Protein AF-A0A3D2R0N9-F1 (afdb_monomer_lite)

Foldseek 3Di:
DDDPVPDDDDPDDDQADWDWAFDPVPPRDIDIDGNVRVCVVPDDAAEDQDLVRCVVVVDDFQDWHAYPVGDIDTRD

Secondary structure (DSSP, 8-state):
---GGGSPPPSS--TT-EEEEEETTTTTEEEEEEHHHHHHHH--PPB-SSHHHHHHTTPPTT-EEE-TTS-EEE--

Structure (mmCIF, N/CA/C/O backbone):
data_AF-A0A3D2R0N9-F1
#
_entry.id   AF-A0A3D2R0N9-F1
#
loop_
_atom_site.group_PDB
_atom_site.id
_atom_site.type_symbol
_atom_site.label_atom_id
_atom_site.label_alt_id
_atom_site.label_comp_id
_atom_site.label_asym_id
_atom_site.label_entity_id
_atom_site.label_seq_id
_atom_site.pdbx_PDB_ins_code
_atom_site.Cartn_x
_atom_site.Cartn_y
_atom_site.Cartn_z
_atom_site.occupancy
_atom_site.B_iso_or_equiv
_atom_site.auth_seq_id
_atom_site.auth_comp_id
_atom_site.auth_asym_id
_atom_site.auth_atom_id
_atom_site.pdbx_PDB_model_num
ATOM 1 N N . MET A 1 1 ? -17.075 1.628 27.125 1.00 76.19 1 MET A N 1
ATOM 2 C CA . MET A 1 1 ? -17.079 0.919 25.824 1.00 76.19 1 MET A CA 1
ATOM 3 C C . MET A 1 1 ? -17.280 -0.571 26.045 1.00 76.19 1 MET A C 1
ATOM 5 O O . MET A 1 1 ? -16.797 -1.079 27.050 1.00 76.19 1 MET A O 1
ATOM 9 N N . GLY A 1 2 ? -17.962 -1.261 25.124 1.00 87.44 2 GLY A N 1
ATOM 10 C CA . GLY A 1 2 ? -18.000 -2.728 25.104 1.00 87.44 2 GLY A CA 1
ATOM 11 C C . GLY A 1 2 ? -16.613 -3.320 24.833 1.00 87.44 2 GLY A C 1
ATOM 12 O O . GLY A 1 2 ? -15.740 -2.640 24.285 1.00 87.44 2 GLY A O 1
ATOM 13 N N . LYS A 1 3 ? -16.388 -4.578 25.235 1.00 91.12 3 LYS A N 1
ATOM 14 C CA . LYS A 1 3 ? -15.139 -5.289 24.914 1.00 91.12 3 LYS A CA 1
ATOM 15 C C . LYS A 1 3 ? -15.019 -5.412 23.395 1.00 91.12 3 LYS A C 1
ATOM 17 O O . LYS A 1 3 ? -16.019 -5.690 22.740 1.00 91.12 3 LYS A O 1
ATOM 22 N N . ILE A 1 4 ? -13.818 -5.271 22.831 1.00 84.69 4 ILE A N 1
ATOM 23 C CA . ILE A 1 4 ? -13.639 -5.334 21.368 1.00 84.69 4 ILE A CA 1
ATOM 24 C C . ILE A 1 4 ? -14.164 -6.642 20.754 1.00 84.69 4 ILE A C 1
ATOM 26 O O . ILE A 1 4 ? -14.727 -6.638 19.668 1.00 84.69 4 ILE A O 1
ATOM 30 N N . SER A 1 5 ? -14.098 -7.737 21.515 1.00 89.44 5 SER A N 1
ATOM 31 C CA . SER A 1 5 ? -14.624 -9.056 21.150 1.00 89.44 5 SER A CA 1
ATOM 32 C C . SER A 1 5 ? -16.156 -9.153 21.102 1.00 89.44 5 SER A C 1
ATOM 34 O O . SER A 1 5 ? -16.675 -10.214 20.780 1.00 89.44 5 SER A O 1
ATOM 36 N N . THR A 1 6 ? -16.884 -8.100 21.489 1.00 93.25 6 THR A N 1
ATOM 37 C CA . THR A 1 6 ? -18.360 -8.067 21.481 1.00 93.25 6 THR A CA 1
ATOM 38 C C . THR A 1 6 ? -18.938 -7.316 20.285 1.00 93.25 6 THR A C 1
ATOM 40 O O . THR A 1 6 ? -20.145 -7.372 20.069 1.00 93.25 6 THR A O 1
ATOM 43 N N . TYR A 1 7 ? -18.102 -6.633 19.495 1.00 87.38 7 TYR A N 1
ATOM 44 C CA . TYR A 1 7 ? -18.546 -6.012 18.250 1.00 87.38 7 TYR A CA 1
ATOM 45 C C . TYR A 1 7 ? -18.732 -7.075 17.161 1.00 87.38 7 TYR A C 1
ATOM 47 O O . TYR A 1 7 ? -17.962 -8.032 17.072 1.00 87.38 7 TY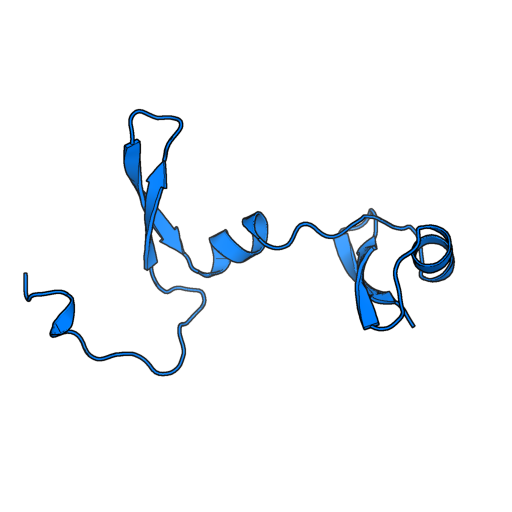R A O 1
ATOM 55 N N . SER A 1 8 ? -19.756 -6.902 16.325 1.00 88.69 8 SER A N 1
ATOM 56 C CA . SER A 1 8 ? -19.999 -7.775 15.177 1.00 88.69 8 SER A CA 1
ATOM 57 C C . SER A 1 8 ? -18.841 -7.691 14.185 1.00 88.69 8 SER A C 1
ATOM 59 O O . SER A 1 8 ? -18.436 -6.594 13.798 1.00 88.69 8 SER A O 1
ATOM 61 N N . VAL A 1 9 ? -18.352 -8.842 13.725 1.00 84.50 9 VAL A N 1
ATOM 62 C CA . VAL A 1 9 ? -17.383 -8.903 12.628 1.00 84.50 9 VAL A CA 1
ATOM 63 C C . VAL A 1 9 ? -18.107 -8.556 11.327 1.00 84.50 9 VAL A C 1
ATOM 65 O O . VAL A 1 9 ? -19.020 -9.269 10.914 1.00 84.50 9 VAL A O 1
ATOM 68 N N . LEU A 1 10 ? -17.712 -7.455 10.687 1.00 81.50 10 LEU A N 1
ATOM 69 C CA . LEU A 1 10 ? -18.123 -7.143 9.319 1.00 81.50 10 LEU A CA 1
ATOM 70 C C . LEU A 1 10 ? -17.446 -8.121 8.352 1.00 81.50 10 LEU A C 1
ATOM 72 O O . LEU A 1 10 ? -16.239 -8.337 8.430 1.00 81.50 10 LEU A O 1
ATOM 76 N N . SER A 1 11 ? -18.216 -8.701 7.428 1.00 83.00 11 SER A N 1
ATOM 77 C CA . SER A 1 11 ? -17.706 -9.666 6.443 1.00 83.00 11 SER A CA 1
ATOM 78 C C . SER A 1 11 ? -16.788 -9.038 5.391 1.00 83.00 11 SER A C 1
ATOM 80 O O . SER A 1 11 ? -15.994 -9.741 4.773 1.00 83.00 11 SER A O 1
ATOM 82 N N . THR A 1 12 ? -16.906 -7.727 5.175 1.00 87.62 12 THR A N 1
ATOM 83 C CA . THR A 1 12 ? -16.146 -6.982 4.166 1.00 87.62 12 THR A CA 1
ATOM 84 C C . THR A 1 12 ? -15.920 -5.558 4.659 1.00 87.62 12 THR A C 1
ATOM 86 O O . THR A 1 12 ? -16.886 -4.797 4.741 1.00 87.62 12 THR A O 1
ATOM 89 N N . PRO A 1 13 ? -14.676 -5.193 4.995 1.00 89.00 13 PRO A N 1
ATOM 90 C CA . PRO A 1 13 ? -14.333 -3.821 5.339 1.00 89.00 13 PRO A CA 1
ATOM 91 C C . PRO A 1 13 ? -14.520 -2.866 4.151 1.00 89.00 13 PRO A C 1
ATOM 93 O O . PRO A 1 13 ? -14.384 -3.263 2.992 1.00 89.00 13 PRO A O 1
ATOM 96 N N . THR A 1 14 ? -14.794 -1.597 4.436 1.00 91.50 14 THR A N 1
ATOM 97 C CA . THR A 1 14 ? -14.908 -0.516 3.449 1.00 91.50 14 THR A CA 1
ATOM 98 C C . THR A 1 14 ? -13.699 0.415 3.508 1.00 91.50 14 THR A C 1
ATOM 100 O O . THR A 1 14 ? -13.063 0.565 4.547 1.00 91.50 14 THR A O 1
ATOM 103 N N . ALA A 1 15 ? -13.387 1.100 2.404 1.00 90.19 15 ALA A N 1
ATOM 104 C CA . ALA A 1 15 ? -12.247 2.023 2.327 1.00 90.19 15 ALA A CA 1
ATOM 105 C C . ALA A 1 15 ? -12.288 3.144 3.393 1.00 90.19 15 ALA A C 1
ATOM 107 O O . ALA A 1 15 ? -11.246 3.640 3.825 1.00 90.19 15 ALA A O 1
ATOM 108 N N . THR A 1 16 ? -13.491 3.510 3.844 1.00 91.44 16 THR A N 1
ATOM 109 C CA . THR A 1 16 ? -13.741 4.538 4.862 1.00 91.44 16 THR A CA 1
ATOM 110 C C . THR A 1 16 ? -13.661 4.033 6.303 1.00 91.44 16 THR A C 1
ATOM 112 O O . THR A 1 16 ? -13.707 4.850 7.225 1.00 91.44 16 THR A O 1
ATOM 115 N N . ASP A 1 17 ? -13.548 2.720 6.523 1.00 91.94 17 ASP A N 1
ATOM 116 C CA . ASP A 1 17 ? -13.430 2.164 7.870 1.00 91.94 17 ASP A CA 1
ATOM 117 C C . ASP A 1 17 ? -12.135 2.636 8.536 1.00 91.94 17 ASP A C 1
ATOM 119 O O . ASP A 1 17 ? -11.086 2.773 7.896 1.00 91.94 17 ASP A O 1
ATOM 123 N N . LYS A 1 18 ? -12.213 2.881 9.848 1.00 91.88 18 LYS A N 1
ATOM 124 C CA . LYS A 1 18 ? -11.069 3.325 10.643 1.00 91.88 18 LYS A CA 1
ATOM 125 C C . LYS A 1 18 ? -10.306 2.145 11.227 1.00 91.88 18 LYS A C 1
ATOM 127 O O . LYS A 1 18 ? -10.890 1.294 11.893 1.00 91.88 18 LYS A O 1
ATOM 132 N N . LEU A 1 19 ? -8.988 2.163 11.058 1.00 89.75 19 LEU A N 1
ATOM 133 C CA . LEU A 1 19 ? -8.054 1.325 11.797 1.00 89.75 19 LEU A CA 1
ATOM 134 C C . LEU A 1 19 ? -7.320 2.167 12.831 1.00 89.75 19 LEU A C 1
ATOM 136 O O . LEU A 1 19 ? -6.970 3.323 12.593 1.00 89.75 19 LEU A O 1
ATOM 140 N N . ILE A 1 20 ? -7.075 1.561 13.986 1.00 91.06 20 ILE A N 1
ATOM 141 C CA . ILE A 1 20 ? -6.245 2.146 15.031 1.00 91.06 20 ILE A CA 1
ATOM 142 C C . ILE A 1 20 ? -4.849 1.562 14.881 1.00 91.06 20 ILE A C 1
ATOM 144 O O . ILE A 1 20 ? -4.686 0.343 14.882 1.00 91.06 20 ILE A O 1
ATOM 148 N N . GLY A 1 21 ? -3.857 2.432 14.744 1.00 89.38 21 GLY A N 1
ATOM 149 C CA . GLY A 1 21 ? -2.453 2.047 14.700 1.00 89.38 21 GLY A CA 1
ATOM 150 C C . GLY A 1 21 ? -1.621 2.871 15.672 1.00 89.38 21 GLY A C 1
ATOM 151 O O . GLY A 1 21 ? -2.116 3.798 16.319 1.00 89.38 21 GLY A O 1
ATOM 152 N N . THR A 1 22 ? -0.341 2.532 15.749 1.00 91.94 22 THR A N 1
ATOM 153 C CA . THR A 1 22 ? 0.629 3.192 16.620 1.00 91.94 22 THR A CA 1
ATOM 154 C C . THR A 1 22 ? 1.781 3.717 15.781 1.00 91.94 22 THR A C 1
ATOM 156 O O . THR A 1 22 ? 2.382 2.961 15.019 1.00 91.94 22 THR A O 1
ATOM 159 N N . ASP A 1 23 ? 2.090 5.004 15.915 1.00 84.06 23 ASP A N 1
ATOM 160 C CA . ASP A 1 23 ? 3.263 5.594 15.280 1.00 84.06 23 ASP A CA 1
ATOM 161 C C . ASP A 1 23 ? 4.509 5.320 16.124 1.00 84.06 23 ASP A C 1
ATOM 163 O O . ASP A 1 23 ? 4.718 5.922 17.177 1.00 84.06 23 ASP A O 1
ATOM 167 N N . VAL A 1 24 ? 5.352 4.411 15.640 1.00 83.12 24 VAL A N 1
ATOM 168 C CA . VAL A 1 24 ? 6.594 4.012 16.315 1.00 83.12 24 VAL A CA 1
ATOM 169 C C . VAL A 1 24 ? 7.679 5.095 16.295 1.00 83.12 24 VAL A C 1
ATOM 171 O O . VAL A 1 24 ? 8.679 4.968 16.995 1.00 83.12 24 VAL A O 1
ATOM 174 N N . THR A 1 25 ? 7.504 6.159 15.508 1.00 84.25 25 THR A N 1
ATOM 175 C CA . THR A 1 25 ? 8.481 7.247 15.357 1.00 84.25 25 THR A CA 1
ATOM 176 C C . THR A 1 25 ? 8.165 8.455 16.237 1.00 84.25 25 THR A C 1
ATOM 178 O O . THR A 1 25 ? 9.085 9.157 16.656 1.00 84.25 25 THR A O 1
ATOM 181 N N . THR A 1 26 ? 6.892 8.666 16.592 1.00 80.25 26 THR A N 1
ATOM 182 C CA . THR A 1 26 ? 6.450 9.738 17.498 1.00 80.25 26 THR A CA 1
ATOM 183 C C . THR A 1 26 ? 5.927 9.168 18.812 1.00 80.25 26 THR A C 1
ATOM 185 O O . THR A 1 26 ? 4.740 9.224 19.112 1.00 80.25 26 THR A O 1
ATOM 188 N N . ASN A 1 27 ? 6.829 8.603 19.622 1.00 86.75 27 ASN A N 1
ATOM 189 C CA . ASN A 1 27 ? 6.534 8.180 20.999 1.00 86.75 27 ASN A CA 1
ATOM 190 C C . ASN A 1 27 ? 5.372 7.169 21.134 1.00 86.75 27 ASN A C 1
ATOM 192 O O . ASN A 1 27 ? 4.642 7.183 22.124 1.00 86.75 27 ASN A O 1
ATOM 196 N N . ASN A 1 28 ? 5.188 6.285 20.150 1.00 87.38 28 ASN A N 1
ATOM 197 C CA . ASN A 1 28 ? 4.106 5.297 20.144 1.00 87.38 28 ASN A CA 1
ATOM 198 C C . ASN A 1 28 ? 2.706 5.928 20.281 1.00 87.38 28 ASN A C 1
ATOM 200 O O . ASN A 1 28 ? 1.815 5.374 20.932 1.00 87.38 28 ASN A O 1
ATOM 204 N N . GLU A 1 29 ? 2.490 7.090 19.662 1.00 92.69 29 GLU A N 1
ATOM 205 C CA . GLU A 1 29 ? 1.181 7.739 19.627 1.00 92.69 29 GLU A CA 1
ATOM 206 C C . GLU A 1 29 ? 0.135 6.869 18.920 1.00 92.69 29 GLU A C 1
ATOM 208 O O . GLU A 1 29 ? 0.374 6.307 17.849 1.00 92.69 29 GLU A O 1
ATOM 213 N N . THR A 1 30 ? -1.066 6.798 19.498 1.00 92.94 30 THR A N 1
ATOM 214 C CA . THR A 1 30 ? -2.211 6.142 18.855 1.00 92.94 30 THR A CA 1
ATOM 215 C C . THR A 1 30 ? -2.793 7.057 17.782 1.00 92.94 30 THR A C 1
ATOM 217 O O . THR A 1 30 ? -3.218 8.173 18.081 1.00 92.94 30 THR A O 1
ATOM 220 N N . LYS A 1 31 ? -2.855 6.580 16.536 1.00 90.31 31 LYS A N 1
ATOM 221 C CA . LYS A 1 31 ? -3.399 7.319 15.388 1.00 90.31 31 LYS A CA 1
ATOM 222 C C . LYS A 1 31 ? -4.543 6.547 14.735 1.00 90.31 31 LYS A C 1
ATOM 224 O O . LYS A 1 31 ? -4.586 5.317 14.756 1.00 90.31 31 LYS A O 1
ATOM 229 N N . ASN A 1 32 ? -5.484 7.297 14.164 1.00 92.38 32 ASN A N 1
ATOM 230 C CA . ASN A 1 32 ? -6.562 6.748 13.347 1.00 92.38 32 ASN A CA 1
ATOM 231 C C . ASN A 1 32 ? -6.143 6.794 11.875 1.00 92.38 32 ASN A C 1
ATOM 233 O O . ASN A 1 32 ? -5.784 7.862 11.383 1.00 92.38 32 ASN A O 1
ATOM 237 N N . PHE A 1 33 ? -6.268 5.672 11.179 1.00 90.88 33 PHE A N 1
ATOM 238 C CA . PHE A 1 33 ? -6.032 5.531 9.743 1.00 90.88 33 PHE A CA 1
ATOM 239 C C . PHE A 1 33 ? -7.322 5.093 9.057 1.00 90.88 33 PHE A C 1
ATOM 241 O O . PHE A 1 33 ? -8.183 4.493 9.697 1.00 90.88 33 PHE A O 1
ATOM 248 N N . THR A 1 34 ? -7.467 5.367 7.765 1.00 93.25 34 THR A N 1
ATOM 249 C CA . THR A 1 34 ? -8.503 4.725 6.944 1.00 93.25 34 THR A CA 1
ATOM 250 C C . THR A 1 34 ? -7.920 3.493 6.261 1.00 93.25 34 THR A C 1
ATOM 252 O O . THR A 1 34 ? -6.715 3.452 5.997 1.00 93.25 34 THR A O 1
ATOM 255 N N . ILE A 1 35 ? -8.750 2.500 5.933 1.00 90.50 35 ILE A N 1
ATOM 256 C CA . ILE A 1 35 ? -8.305 1.361 5.107 1.00 90.50 35 ILE A CA 1
ATOM 257 C C . ILE A 1 35 ? -7.686 1.847 3.793 1.00 90.50 35 ILE A C 1
ATOM 259 O O . ILE A 1 35 ? -6.641 1.345 3.388 1.00 90.50 35 ILE A O 1
ATOM 263 N N . ASP A 1 36 ? -8.278 2.871 3.177 1.00 89.88 36 ASP A N 1
ATOM 264 C CA . ASP A 1 36 ? -7.751 3.498 1.962 1.00 89.88 36 ASP A CA 1
ATOM 265 C C . ASP A 1 36 ? -6.301 3.988 2.126 1.00 89.88 36 ASP A C 1
ATOM 267 O O . ASP A 1 36 ? -5.427 3.687 1.314 1.00 89.88 36 ASP A O 1
ATOM 271 N N . SER A 1 37 ? -6.001 4.649 3.250 1.00 87.00 37 SER A N 1
ATOM 272 C CA . SER A 1 37 ? -4.654 5.158 3.533 1.00 87.00 37 SER A CA 1
ATOM 273 C C . SER A 1 37 ? -3.598 4.065 3.736 1.00 87.00 37 SER A C 1
ATOM 275 O O . SER A 1 37 ? -2.410 4.360 3.681 1.00 87.00 37 SER A O 1
ATOM 277 N N . LEU A 1 38 ? -3.992 2.805 3.955 1.00 84.44 38 LEU A N 1
ATOM 278 C CA . LEU A 1 38 ? -3.045 1.691 4.046 1.00 84.44 38 LEU A CA 1
ATOM 279 C C . LEU A 1 38 ? -2.630 1.160 2.678 1.00 84.44 38 LEU A C 1
ATOM 281 O O . LEU A 1 38 ? -1.507 0.678 2.540 1.00 84.44 38 LEU A O 1
ATOM 285 N N . PHE A 1 39 ? -3.486 1.266 1.657 1.00 78.19 39 PHE A N 1
ATOM 286 C CA . PHE A 1 39 ? -3.122 0.835 0.306 1.00 78.19 39 PHE A CA 1
ATOM 287 C C . PHE A 1 39 ? -1.904 1.598 -0.215 1.00 78.19 39 PHE A C 1
ATOM 289 O O . PHE A 1 39 ? -1.033 0.995 -0.837 1.00 78.19 39 PHE A O 1
ATOM 296 N N . THR A 1 40 ? -1.784 2.886 0.112 1.00 73.19 40 THR A N 1
ATOM 297 C CA . THR A 1 40 ? -0.628 3.709 -0.276 1.00 73.19 40 THR A CA 1
ATOM 298 C C . THR A 1 40 ? 0.669 3.298 0.427 1.00 73.19 40 THR A C 1
ATOM 300 O O . THR A 1 40 ? 1.747 3.502 -0.123 1.00 73.19 40 THR A O 1
ATOM 303 N N . VAL A 1 41 ? 0.583 2.695 1.618 1.00 72.50 41 VAL A N 1
ATOM 304 C CA . VAL A 1 41 ? 1.745 2.211 2.385 1.00 72.50 41 VAL A CA 1
ATOM 305 C C . VAL A 1 41 ? 2.160 0.808 1.944 1.00 72.50 41 VAL A C 1
ATOM 307 O O . VAL A 1 41 ? 3.348 0.504 1.857 1.00 72.50 41 VAL A O 1
ATOM 310 N N . ILE A 1 42 ? 1.186 -0.065 1.687 1.00 72.56 42 ILE A N 1
ATOM 311 C CA . ILE A 1 42 ? 1.421 -1.496 1.450 1.00 72.56 42 ILE A CA 1
ATOM 312 C C . ILE A 1 42 ? 1.787 -1.768 -0.015 1.00 72.56 42 ILE A C 1
ATOM 314 O O . ILE A 1 42 ? 2.568 -2.677 -0.303 1.00 72.56 42 ILE A O 1
ATOM 318 N N . VAL A 1 43 ? 1.257 -0.985 -0.956 1.00 78.00 43 VAL A N 1
ATOM 319 C CA . VAL A 1 43 ? 1.452 -1.207 -2.392 1.00 78.00 43 VAL A CA 1
ATOM 320 C C . VAL A 1 43 ? 2.652 -0.395 -2.883 1.00 78.00 43 VAL A C 1
ATOM 322 O O . VAL A 1 43 ? 2.517 0.659 -3.494 1.00 78.00 43 VAL A O 1
ATOM 325 N N . THR A 1 44 ? 3.861 -0.898 -2.624 1.00 81.06 44 THR A N 1
ATOM 326 C CA . THR A 1 44 ? 5.071 -0.403 -3.300 1.00 81.06 44 THR A CA 1
ATOM 327 C C . THR A 1 44 ? 5.243 -1.150 -4.620 1.00 81.06 44 THR A C 1
ATOM 329 O O . THR A 1 44 ? 5.691 -2.295 -4.661 1.00 81.06 44 THR A O 1
ATOM 332 N N . LEU A 1 45 ? 4.831 -0.523 -5.724 1.00 88.62 45 LEU A N 1
ATOM 333 C CA . LEU A 1 45 ? 5.006 -1.100 -7.056 1.00 88.62 45 LEU A CA 1
ATOM 334 C C . LEU A 1 45 ? 6.324 -0.630 -7.678 1.00 88.62 45 LEU A C 1
ATOM 336 O O . LEU A 1 45 ? 6.615 0.570 -7.663 1.00 88.62 45 LEU A O 1
ATOM 340 N N . PRO A 1 46 ? 7.112 -1.539 -8.275 1.00 92.06 46 PRO A N 1
ATOM 341 C CA . PRO A 1 46 ? 8.282 -1.142 -9.038 1.00 92.06 46 PRO A CA 1
ATOM 342 C C . PRO A 1 46 ? 7.856 -0.315 -10.258 1.00 92.06 46 PRO A C 1
ATOM 344 O O . PRO A 1 46 ? 6.821 -0.572 -10.883 1.00 92.06 46 PRO A O 1
ATOM 347 N N . VAL A 1 47 ? 8.658 0.700 -10.580 1.00 94.50 47 VAL A N 1
ATOM 348 C CA . VAL A 1 47 ? 8.381 1.626 -11.682 1.00 94.50 47 VAL A CA 1
ATOM 349 C C . VAL A 1 47 ? 9.073 1.133 -12.948 1.00 94.50 47 VAL A C 1
ATOM 351 O O . VAL A 1 47 ? 10.299 1.043 -12.985 1.00 94.50 47 VAL A O 1
ATOM 354 N N . PHE A 1 48 ? 8.304 0.877 -14.007 1.00 96.69 48 PHE A N 1
ATOM 355 C CA . PHE A 1 48 ? 8.830 0.538 -15.332 1.00 96.69 48 PHE A CA 1
ATOM 356 C C . PHE A 1 48 ? 8.134 1.349 -16.425 1.00 96.69 48 PHE A C 1
ATOM 358 O O . PHE A 1 48 ? 6.946 1.652 -16.342 1.00 96.69 48 PHE A O 1
ATOM 365 N N . ALA A 1 49 ? 8.867 1.681 -17.491 1.00 96.50 49 ALA A N 1
ATOM 366 C CA . ALA A 1 49 ? 8.323 2.470 -18.598 1.00 96.50 49 ALA A CA 1
ATOM 367 C C . ALA A 1 49 ? 7.242 1.718 -19.399 1.00 96.50 49 ALA A C 1
ATOM 369 O O . ALA A 1 49 ? 6.319 2.331 -19.930 1.00 96.50 49 ALA A O 1
ATOM 370 N N . ASN A 1 50 ? 7.361 0.394 -19.518 1.00 95.75 50 ASN A N 1
ATOM 371 C CA . ASN A 1 50 ? 6.465 -0.467 -20.288 1.00 95.75 50 ASN A CA 1
ATOM 372 C C . ASN A 1 50 ? 6.662 -1.946 -19.897 1.00 95.75 50 ASN A C 1
ATOM 374 O O . ASN A 1 50 ? 7.529 -2.271 -19.086 1.00 95.75 50 ASN A O 1
ATOM 378 N N . ASN A 1 51 ? 5.869 -2.835 -20.502 1.00 96.12 51 ASN A N 1
ATOM 379 C CA . ASN A 1 51 ? 5.908 -4.277 -20.248 1.00 96.12 51 ASN A CA 1
ATOM 380 C C . ASN A 1 51 ? 7.286 -4.902 -20.518 1.00 96.12 51 ASN A C 1
ATOM 382 O O . ASN A 1 51 ? 7.776 -5.707 -19.733 1.00 96.12 51 ASN A O 1
ATOM 386 N N . VAL A 1 52 ? 7.939 -4.487 -21.609 1.00 97.19 52 VAL A N 1
ATOM 387 C CA . VAL A 1 52 ? 9.263 -4.995 -21.999 1.00 97.19 52 VAL A CA 1
ATOM 388 C C . VAL A 1 52 ? 10.302 -4.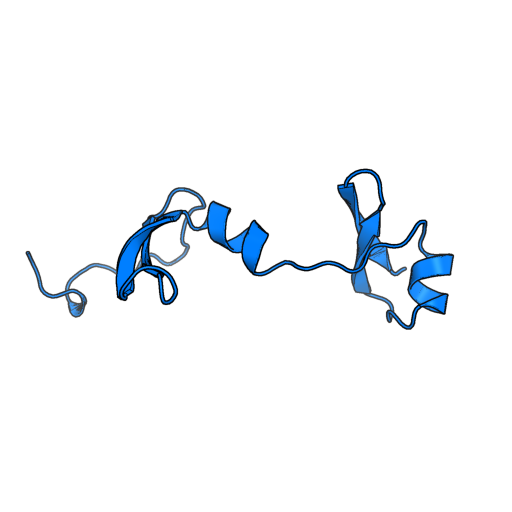656 -20.930 1.00 97.19 52 VAL A C 1
ATOM 390 O O . VAL A 1 52 ? 11.087 -5.517 -20.542 1.00 97.19 52 VAL A O 1
ATOM 393 N N . ALA A 1 53 ? 10.275 -3.428 -20.407 1.00 97.19 53 ALA A N 1
ATOM 394 C CA . ALA A 1 53 ? 11.152 -3.005 -19.320 1.00 97.19 53 ALA A CA 1
ATOM 395 C C . ALA A 1 53 ? 10.864 -3.755 -18.010 1.00 97.19 53 ALA A C 1
ATOM 397 O O . ALA A 1 53 ? 11.803 -4.083 -17.292 1.00 97.19 53 ALA A O 1
ATOM 398 N N . ALA A 1 54 ? 9.598 -4.062 -17.713 1.00 96.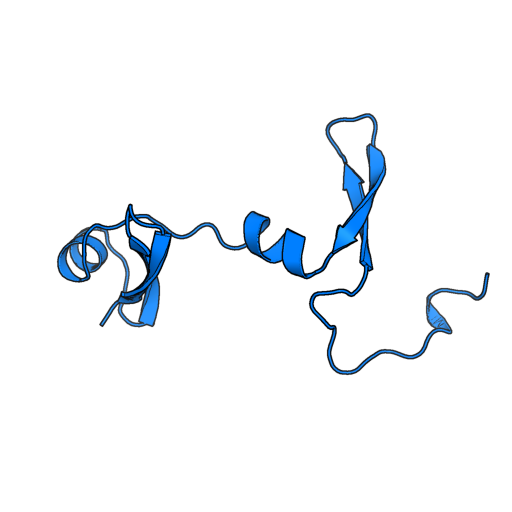75 54 ALA A N 1
ATOM 399 C CA . ALA A 1 54 ? 9.227 -4.836 -16.529 1.00 96.75 54 ALA A CA 1
ATOM 400 C C . ALA A 1 54 ? 9.734 -6.287 -16.603 1.00 96.75 54 ALA A C 1
ATOM 402 O O . ALA A 1 54 ? 10.333 -6.774 -15.644 1.00 96.75 54 ALA A O 1
ATOM 403 N N . LEU A 1 55 ? 9.582 -6.946 -17.759 1.00 96.44 55 LEU A N 1
ATOM 404 C CA . LEU A 1 55 ? 10.132 -8.285 -18.010 1.00 96.44 55 LEU A CA 1
ATOM 405 C C . LEU A 1 55 ? 11.664 -8.291 -17.926 1.00 96.44 55 LEU A C 1
ATOM 407 O O . LEU A 1 55 ? 12.245 -9.143 -17.256 1.00 96.44 55 LEU A O 1
ATOM 411 N N . ALA A 1 56 ? 12.325 -7.312 -18.553 1.00 96.75 56 ALA A N 1
ATOM 412 C CA . ALA A 1 56 ? 13.779 -7.161 -18.479 1.00 96.75 56 ALA A CA 1
ATOM 413 C C . ALA A 1 56 ? 14.267 -6.854 -17.050 1.00 96.75 56 ALA A C 1
ATOM 415 O O . ALA A 1 56 ? 15.356 -7.271 -16.665 1.00 96.75 56 ALA A O 1
ATOM 416 N N . GLY A 1 57 ? 13.446 -6.162 -16.255 1.00 94.06 57 GLY A N 1
ATOM 417 C CA . GLY A 1 57 ? 13.664 -5.897 -14.833 1.00 94.06 57 GLY A CA 1
ATOM 418 C C . GLY A 1 57 ? 13.388 -7.088 -13.911 1.00 94.06 57 GLY A C 1
ATOM 419 O O . GLY A 1 57 ? 13.503 -6.943 -12.696 1.00 94.06 57 GLY A O 1
ATOM 420 N N . GLY A 1 58 ? 13.027 -8.254 -14.459 1.00 94.25 58 GLY A N 1
ATOM 421 C CA . GLY A 1 58 ? 12.844 -9.497 -13.711 1.00 94.25 58 GLY A CA 1
ATOM 422 C C . GLY A 1 58 ? 11.442 -9.711 -13.139 1.00 94.25 58 GLY A C 1
ATOM 423 O O . GLY A 1 58 ? 11.238 -10.663 -12.383 1.00 94.25 58 GLY A O 1
ATOM 424 N N . LEU A 1 59 ? 10.458 -8.871 -13.484 1.00 95.12 59 LEU A N 1
ATOM 425 C CA . LEU A 1 59 ? 9.071 -9.159 -13.126 1.00 95.12 59 LEU A CA 1
ATOM 426 C C . LEU A 1 59 ? 8.526 -10.285 -14.000 1.00 95.12 59 LEU A C 1
ATOM 428 O O . LEU A 1 59 ? 8.618 -10.256 -15.223 1.00 95.12 59 LEU A O 1
ATOM 432 N N . VAL A 1 60 ? 7.899 -11.260 -13.350 1.00 95.38 60 VAL A N 1
ATOM 433 C CA . VAL A 1 60 ? 7.180 -12.344 -14.024 1.00 95.38 60 VAL A CA 1
ATOM 434 C C . VAL A 1 60 ? 5.786 -11.891 -14.471 1.00 95.38 60 VAL A C 1
ATOM 436 O O . VAL A 1 60 ? 5.213 -10.956 -13.907 1.00 95.38 60 VAL A O 1
ATOM 439 N N . ILE A 1 61 ? 5.219 -12.593 -15.454 1.00 95.69 61 ILE A N 1
ATOM 440 C CA . ILE A 1 61 ? 3.851 -12.366 -15.944 1.00 95.69 61 ILE A CA 1
ATOM 441 C C . ILE A 1 61 ? 2.846 -12.425 -14.782 1.00 95.69 61 ILE A C 1
ATOM 443 O O . ILE A 1 61 ? 2.955 -13.251 -13.870 1.00 95.69 61 ILE A O 1
ATOM 447 N N . GLY A 1 62 ? 1.865 -11.521 -14.802 1.00 93.12 62 GLY A N 1
ATOM 448 C CA . GLY A 1 62 ? 0.841 -11.396 -13.766 1.00 93.12 62 GLY A CA 1
ATOM 449 C C . GLY A 1 62 ? 1.285 -10.611 -12.529 1.00 93.12 62 GLY A C 1
ATOM 450 O O . GLY A 1 62 ? 0.561 -10.588 -11.533 1.00 93.12 62 GLY A O 1
ATOM 451 N N . ARG A 1 63 ? 2.468 -9.983 -12.540 1.00 93.56 63 ARG A N 1
ATOM 452 C CA . ARG A 1 63 ? 2.863 -9.011 -11.507 1.00 93.56 63 ARG A CA 1
ATOM 453 C C . ARG A 1 63 ? 2.408 -7.606 -11.879 1.00 93.56 63 ARG A C 1
ATOM 455 O O . ARG A 1 63 ? 2.425 -7.228 -13.048 1.00 93.56 63 ARG A O 1
ATOM 462 N N . LEU A 1 64 ? 2.018 -6.843 -10.863 1.00 92.88 64 LEU A N 1
ATOM 463 C CA . LEU A 1 64 ? 1.698 -5.426 -10.993 1.00 92.88 64 LEU A CA 1
ATOM 464 C C . LEU A 1 64 ? 2.991 -4.607 -11.050 1.00 92.88 64 LEU A C 1
ATOM 466 O O . LEU A 1 64 ? 3.946 -4.885 -10.324 1.00 92.88 64 LEU A O 1
ATOM 470 N N . TYR A 1 65 ? 2.995 -3.578 -11.885 1.00 94.56 65 TYR A N 1
ATOM 471 C CA . TYR A 1 65 ? 3.996 -2.519 -11.901 1.00 94.56 65 TYR A CA 1
ATOM 472 C C . TYR A 1 65 ? 3.313 -1.178 -12.164 1.00 94.56 65 TYR A C 1
ATOM 474 O O . TYR A 1 65 ? 2.153 -1.142 -12.578 1.00 94.56 65 TYR A O 1
ATOM 482 N N . GLN A 1 66 ? 4.021 -0.076 -11.935 1.00 94.50 66 GLN A N 1
ATOM 483 C CA . GLN A 1 66 ? 3.508 1.255 -12.253 1.00 94.50 66 GLN A CA 1
ATOM 484 C C . GLN A 1 66 ? 4.381 1.971 -13.283 1.00 94.50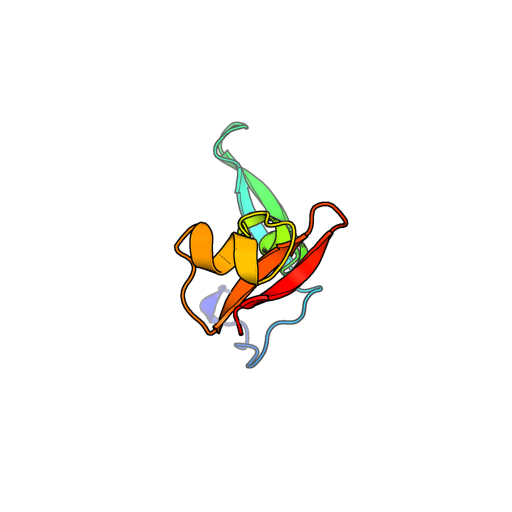 66 GLN A C 1
ATOM 486 O O . GLN A 1 66 ? 5.583 1.718 -13.381 1.00 94.50 66 GLN A O 1
ATOM 491 N N . THR A 1 67 ? 3.792 2.868 -14.066 1.00 93.69 67 THR A N 1
ATOM 492 C CA . THR A 1 67 ? 4.543 3.765 -14.951 1.00 93.69 67 THR A CA 1
ATO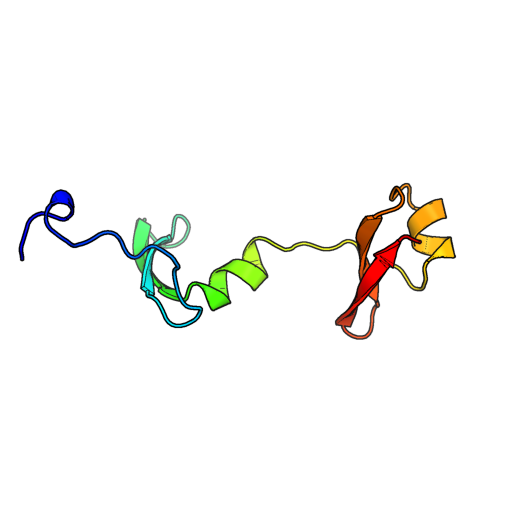M 493 C C . THR A 1 67 ? 4.985 5.019 -14.198 1.00 93.69 67 THR A C 1
ATOM 495 O O . THR A 1 67 ? 4.442 5.360 -13.147 1.00 93.69 67 THR A O 1
ATOM 498 N N . ALA A 1 68 ? 5.942 5.764 -14.758 1.00 92.00 68 ALA A N 1
ATOM 499 C CA . ALA A 1 68 ? 6.365 7.053 -14.198 1.00 92.00 68 ALA A CA 1
ATOM 500 C C . ALA A 1 68 ? 5.231 8.101 -14.146 1.00 92.00 68 ALA A C 1
ATOM 502 O O . ALA A 1 68 ? 5.351 9.100 -13.446 1.00 92.00 68 ALA A O 1
ATOM 503 N N . THR A 1 69 ? 4.133 7.870 -14.874 1.00 89.81 69 THR A N 1
ATOM 504 C CA . THR A 1 69 ? 2.928 8.711 -14.877 1.00 89.81 69 THR A CA 1
ATOM 505 C C . THR A 1 69 ? 1.874 8.270 -13.856 1.00 89.81 69 THR A C 1
ATOM 507 O O . THR A 1 69 ? 0.827 8.902 -13.769 1.00 89.81 69 THR A O 1
ATOM 510 N N . GLY A 1 70 ? 2.137 7.213 -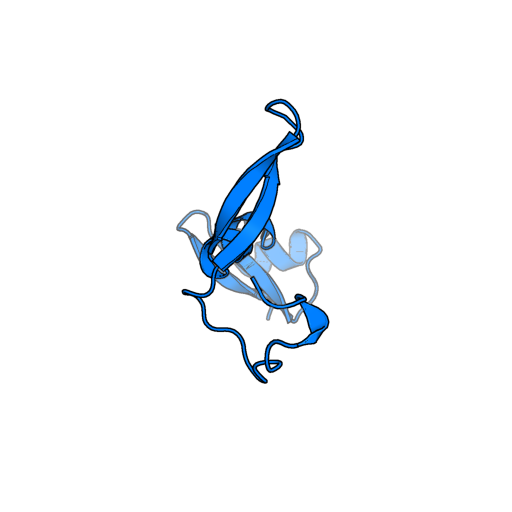13.077 1.00 84.88 70 GLY A N 1
ATOM 511 C CA . GLY A 1 70 ? 1.242 6.719 -12.025 1.00 84.88 70 GLY A CA 1
ATOM 512 C C . GLY A 1 70 ? 0.191 5.706 -12.488 1.00 84.88 70 GLY A C 1
ATOM 513 O O . GLY A 1 70 ? -0.672 5.327 -11.701 1.00 84.88 70 GLY A O 1
ATOM 514 N N . GLU A 1 71 ? 0.242 5.239 -13.739 1.00 90.69 71 GLU A N 1
ATOM 515 C CA . GLU A 1 71 ? -0.659 4.178 -14.198 1.00 90.69 71 GLU A CA 1
ATOM 516 C C . GLU A 1 71 ? -0.210 2.822 -13.655 1.00 90.69 71 GLU A C 1
ATOM 518 O O . GLU A 1 71 ? 0.954 2.448 -13.803 1.00 90.69 71 GLU A O 1
ATOM 523 N N . VAL A 1 72 ? -1.145 2.048 -13.102 1.00 92.06 72 VAL A N 1
ATOM 524 C CA . VAL A 1 72 ? -0.900 0.664 -12.680 1.00 92.06 72 VAL A CA 1
ATOM 525 C C . VAL A 1 72 ? -1.189 -0.284 -13.840 1.00 92.06 72 VAL A C 1
ATOM 527 O O . VAL A 1 72 ? -2.252 -0.228 -14.458 1.00 92.06 72 VAL A O 1
ATOM 530 N N . ARG A 1 73 ? -0.239 -1.170 -14.139 1.00 94.31 73 ARG A N 1
ATOM 531 C CA . ARG A 1 73 ? -0.307 -2.145 -15.234 1.00 94.31 73 ARG A CA 1
ATOM 532 C C . ARG A 1 73 ? 0.091 -3.537 -14.740 1.00 94.31 73 ARG A C 1
ATOM 534 O O . ARG A 1 73 ? 0.770 -3.676 -13.725 1.00 94.31 73 ARG A O 1
ATOM 541 N N . ILE A 1 74 ? -0.333 -4.572 -15.464 1.00 94.88 74 ILE A N 1
ATOM 542 C CA . ILE A 1 74 ? 0.102 -5.960 -15.254 1.00 94.88 74 ILE A CA 1
ATOM 543 C C . ILE A 1 74 ? 1.129 -6.328 -16.319 1.00 94.88 74 ILE A C 1
ATOM 545 O O . ILE A 1 74 ? 0.959 -5.974 -17.485 1.00 94.88 74 ILE A O 1
ATOM 549 N N . VAL A 1 75 ? 2.176 -7.044 -15.909 1.00 96.06 75 VAL A N 1
ATOM 550 C CA . VAL A 1 75 ? 3.106 -7.679 -16.843 1.00 96.06 75 VAL A CA 1
ATOM 551 C C . VAL A 1 75 ? 2.374 -8.778 -17.604 1.00 96.06 75 VAL A C 1
ATOM 553 O O . VAL A 1 75 ? 1.819 -9.691 -16.985 1.00 96.06 75 VAL A O 1
ATOM 556 N N . VAL A 1 76 ? 2.383 -8.675 -18.928 1.00 93.56 76 VAL A N 1
ATOM 557 C CA . VAL A 1 76 ? 1.762 -9.607 -19.879 1.00 93.56 76 VAL A CA 1
ATOM 558 C C . VAL A 1 76 ? 2.792 -10.267 -20.778 1.00 93.56 76 VAL A C 1
ATOM 560 O O . VAL A 1 76 ? 3.838 -9.638 -21.062 1.00 93.56 76 VAL A O 1
#

Sequence (76 aa):
MGKISTYSVLSTPTATDKLIGTDVTTNNETKNFTIDSLFTVIVTLPVFANNVAALAGGLVIGRLYQTATGEVRIVV

Radius of gyration: 18.25 Å; chains: 1; bounding box: 34×22×48 Å

pLDDT: mean 89.71, std 5.99, range [72.5, 97.19]